Protein AF-A0A2A5M645-F1 (afdb_monomer_lite)

Foldseek 3Di:
DCCVPPNDPLSFFQKFWWQFPVRDIDIAHDPDPDDDPDDRVVSVVVVPVCVGTHTDDTDTDDDDDDPDDDDDDDDDPDPVVVVVVVVVVVVVVD

Radius of gyration: 19.16 Å; chains: 1; bounding box: 34×30×50 Å

pLDDT: mean 92.19, std 6.21, range [62.44, 98.25]

Sequence (94 aa):
MRAAKYGITKDYVMALRAVLPSGEIIRAGKRTIKDVAGYNLAGILIASEGSLAVLSELTLKLMPLPKFKKTAFAIFPSIKSAMNAVYKSLASGV

Secondary structure (DSSP, 8-state):
--HHHH--HHHHEEEEEEE-TTS-EEEEE-SSS---SS--HHHHHTTSTTSS-EEEEEEE---PPPS---------SSHHHHHHHHHHHHHTT-

Structure (mmCIF, N/CA/C/O backbone):
data_AF-A0A2A5M645-F1
#
_entry.id   AF-A0A2A5M645-F1
#
loop_
_atom_site.group_PDB
_atom_site.id
_atom_site.type_symbol
_atom_site.label_atom_id
_atom_site.label_alt_id
_atom_site.label_comp_id
_atom_site.label_asym_id
_atom_site.label_entity_id
_atom_site.label_seq_id
_atom_site.pdbx_PDB_ins_code
_atom_site.Cartn_x
_atom_site.Cartn_y
_atom_site.Cartn_z
_atom_site.occupancy
_atom_site.B_iso_or_equiv
_atom_site.auth_seq_id
_atom_site.auth_comp_id
_atom_site.auth_asym_id
_atom_site.auth_atom_id
_atom_site.pdbx_PDB_model_num
ATOM 1 N N . MET A 1 1 ? 5.687 -1.488 -16.441 1.00 62.44 1 MET A N 1
ATOM 2 C CA . MET A 1 1 ? 5.448 -1.747 -15.003 1.00 62.44 1 MET A CA 1
ATOM 3 C C . MET A 1 1 ? 4.916 -0.484 -14.342 1.00 62.44 1 MET A C 1
ATOM 5 O O . MET A 1 1 ? 5.580 0.537 -14.435 1.00 62.44 1 MET A O 1
ATOM 9 N N . ARG A 1 2 ? 3.734 -0.510 -13.708 1.00 79.31 2 ARG A N 1
ATOM 10 C CA . ARG A 1 2 ? 3.249 0.651 -12.932 1.00 79.31 2 ARG A CA 1
ATOM 11 C C . ARG A 1 2 ? 3.904 0.720 -11.549 1.00 79.31 2 ARG A C 1
ATOM 13 O O . ARG A 1 2 ? 4.339 1.794 -11.167 1.00 79.31 2 ARG A O 1
ATOM 20 N N . ALA A 1 3 ? 4.074 -0.422 -10.880 1.00 85.62 3 ALA A N 1
ATOM 21 C CA . ALA A 1 3 ? 4.697 -0.481 -9.558 1.00 85.62 3 ALA A CA 1
ATOM 22 C C . ALA A 1 3 ? 6.150 0.025 -9.543 1.00 85.62 3 ALA A C 1
ATOM 24 O O . ALA A 1 3 ? 6.522 0.781 -8.660 1.00 85.62 3 ALA A O 1
ATOM 25 N N . ALA A 1 4 ? 6.945 -0.295 -10.571 1.00 85.25 4 ALA A N 1
ATOM 26 C CA . ALA A 1 4 ? 8.327 0.185 -10.676 1.00 85.25 4 ALA A CA 1
ATOM 27 C C . ALA A 1 4 ? 8.440 1.720 -10.749 1.00 85.25 4 ALA A C 1
ATOM 29 O O . ALA A 1 4 ? 9.417 2.286 -10.279 1.00 85.25 4 ALA A O 1
ATOM 30 N N . LYS A 1 5 ? 7.443 2.395 -11.339 1.00 85.50 5 LYS A N 1
ATOM 31 C CA . LYS A 1 5 ? 7.435 3.857 -11.487 1.00 85.50 5 LYS A CA 1
ATOM 32 C C . LYS A 1 5 ? 6.703 4.571 -10.353 1.00 85.50 5 LYS A C 1
ATOM 34 O O . LYS A 1 5 ? 7.064 5.692 -10.012 1.00 85.50 5 LYS A O 1
ATOM 39 N N . TYR A 1 6 ? 5.638 3.966 -9.832 1.00 88.81 6 TYR A N 1
ATOM 40 C CA . TYR A 1 6 ? 4.690 4.642 -8.946 1.00 88.81 6 TYR A CA 1
ATOM 41 C C . TYR A 1 6 ? 4.571 4.026 -7.547 1.00 88.81 6 TYR A C 1
ATOM 43 O O . TYR A 1 6 ? 3.872 4.595 -6.715 1.00 88.81 6 TYR A O 1
ATOM 51 N N . GLY A 1 7 ? 5.255 2.915 -7.277 1.00 91.69 7 GLY A N 1
ATOM 52 C CA . GLY A 1 7 ? 5.193 2.214 -5.999 1.00 91.69 7 GLY A CA 1
ATOM 53 C C . GLY A 1 7 ? 4.087 1.160 -5.915 1.00 91.69 7 GLY A C 1
ATOM 54 O O . GLY A 1 7 ? 3.327 0.918 -6.861 1.00 91.69 7 GLY A O 1
ATOM 55 N N . ILE A 1 8 ? 4.026 0.501 -4.766 1.00 93.44 8 ILE A N 1
ATOM 56 C CA . ILE A 1 8 ? 3.038 -0.520 -4.399 1.00 93.44 8 ILE A CA 1
ATOM 57 C C . ILE A 1 8 ? 1.942 0.089 -3.520 1.00 93.44 8 ILE A C 1
ATOM 59 O O . ILE A 1 8 ? 2.073 1.214 -3.055 1.00 93.44 8 ILE A O 1
ATOM 63 N N . THR A 1 9 ? 0.868 -0.653 -3.234 1.00 92.75 9 THR A N 1
ATOM 64 C CA . THR A 1 9 ? -0.289 -0.172 -2.450 1.00 92.75 9 THR A CA 1
ATOM 65 C C . THR A 1 9 ? 0.100 0.572 -1.168 1.00 92.75 9 THR A C 1
ATOM 67 O O . THR A 1 9 ? -0.475 1.616 -0.869 1.00 92.75 9 THR A O 1
ATOM 70 N N . LYS A 1 10 ? 1.114 0.082 -0.443 1.00 92.06 10 LYS A N 1
ATOM 71 C CA . LYS A 1 10 ? 1.621 0.710 0.785 1.00 92.06 10 LYS A CA 1
ATOM 72 C C . LYS A 1 10 ? 2.098 2.150 0.576 1.00 92.06 10 LYS A C 1
ATOM 74 O O . LYS A 1 10 ? 1.881 2.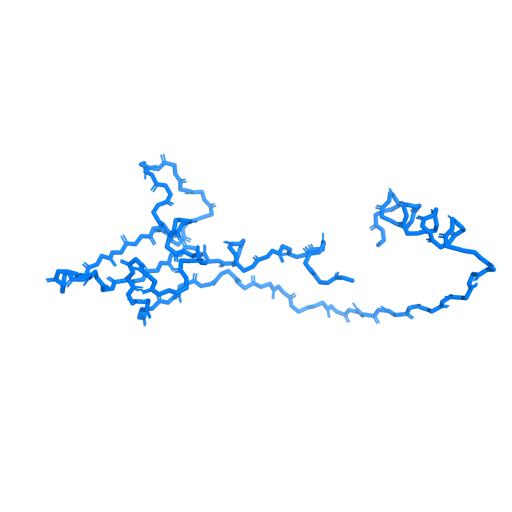976 1.452 1.00 92.06 10 LYS A O 1
ATOM 79 N N . ASP A 1 11 ? 2.671 2.461 -0.583 1.00 92.12 11 ASP A N 1
ATOM 80 C CA . ASP A 1 11 ? 3.198 3.794 -0.905 1.00 92.12 11 ASP A CA 1
ATOM 81 C C . ASP A 1 11 ? 2.085 4.827 -1.145 1.00 92.12 11 ASP A C 1
ATOM 83 O O . ASP A 1 11 ? 2.330 6.037 -1.133 1.00 92.12 11 ASP A O 1
ATOM 87 N N . TYR A 1 12 ? 0.850 4.359 -1.352 1.00 93.38 12 TYR A N 1
ATOM 88 C CA . TYR A 1 12 ? -0.322 5.209 -1.539 1.00 93.38 12 TYR A CA 1
ATOM 89 C C . TYR A 1 12 ? -1.102 5.442 -0.246 1.00 93.38 12 TYR A C 1
ATOM 91 O O . TYR A 1 12 ? -1.782 6.459 -0.143 1.00 93.38 12 TYR A O 1
ATOM 99 N N . VAL A 1 13 ? -1.045 4.539 0.734 1.00 94.56 13 VAL A N 1
ATOM 100 C CA . VAL A 1 13 ? -1.831 4.666 1.970 1.00 94.56 13 VAL A CA 1
ATOM 101 C C . VAL A 1 13 ? -1.125 5.607 2.944 1.00 94.56 13 VAL A C 1
ATOM 103 O O . VAL A 1 13 ? -0.065 5.290 3.472 1.00 94.56 13 VAL A O 1
ATOM 106 N N . MET A 1 14 ? -1.734 6.763 3.208 1.00 94.12 14 MET A N 1
ATOM 107 C CA . MET A 1 14 ? -1.205 7.769 4.140 1.00 94.12 14 MET A CA 1
ATOM 108 C C . MET A 1 14 ? -1.727 7.565 5.564 1.00 94.12 14 MET A C 1
ATOM 110 O O . M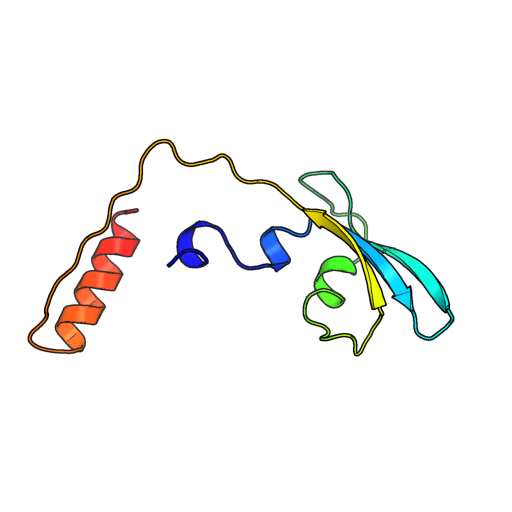ET A 1 14 ? -1.002 7.738 6.542 1.00 94.12 14 MET A O 1
ATOM 114 N N . ALA A 1 15 ? -3.005 7.208 5.678 1.00 95.31 15 ALA A N 1
ATOM 115 C CA . ALA A 1 15 ? -3.666 6.945 6.946 1.00 95.31 15 ALA A CA 1
ATOM 116 C C . ALA A 1 15 ? -4.821 5.962 6.752 1.00 95.31 15 ALA A C 1
ATOM 118 O O . ALA A 1 15 ? -5.359 5.837 5.648 1.00 95.31 15 ALA A O 1
ATOM 119 N N . LEU A 1 16 ? -5.227 5.297 7.827 1.00 96.75 16 LEU A N 1
ATOM 120 C CA . LEU A 1 16 ? -6.346 4.365 7.823 1.00 96.75 16 LEU A CA 1
ATOM 121 C C . LEU A 1 16 ? -7.137 4.399 9.132 1.00 96.75 16 LEU A C 1
ATOM 123 O O . LEU A 1 16 ? -6.622 4.811 10.177 1.00 96.75 16 LEU A O 1
ATOM 127 N N . ARG A 1 17 ? -8.390 3.943 9.060 1.00 97.94 17 ARG A N 1
ATOM 128 C CA . ARG A 1 17 ? -9.222 3.589 10.216 1.00 97.94 17 ARG A CA 1
ATOM 129 C C . ARG A 1 17 ? -9.405 2.079 10.233 1.00 97.94 17 ARG A C 1
ATOM 131 O O . ARG A 1 17 ? -9.845 1.510 9.231 1.00 97.94 17 ARG A O 1
ATOM 138 N N . ALA A 1 18 ? -9.104 1.446 11.359 1.00 97.94 18 ALA A N 1
ATOM 139 C CA . ALA A 1 18 ? -9.228 0.003 11.528 1.00 97.94 18 ALA A CA 1
ATOM 140 C C . ALA A 1 18 ? -10.077 -0.332 12.754 1.00 97.94 18 ALA A C 1
ATOM 142 O O . ALA A 1 18 ? -10.013 0.373 13.759 1.00 97.94 18 ALA A O 1
ATOM 143 N N . VAL A 1 19 ? -10.860 -1.402 12.651 1.00 98.25 19 VAL A N 1
ATOM 144 C CA . VAL A 1 19 ? -11.583 -2.018 13.766 1.00 98.25 19 VAL A CA 1
ATOM 145 C C . VAL A 1 19 ? -10.806 -3.262 14.179 1.00 98.25 19 VAL A C 1
ATOM 147 O O . VAL A 1 19 ? -10.625 -4.176 13.369 1.00 98.25 19 VAL A O 1
ATOM 150 N N . LEU A 1 20 ? -10.297 -3.264 15.408 1.00 97.38 20 LEU A N 1
ATOM 151 C CA . LEU A 1 20 ? -9.549 -4.381 15.979 1.00 97.38 20 LEU A CA 1
ATOM 152 C C . LEU A 1 20 ? -10.491 -5.538 16.358 1.00 97.38 20 LEU A C 1
ATOM 154 O O . LEU A 1 20 ? -11.692 -5.317 16.516 1.00 97.38 20 LEU A O 1
ATOM 158 N N . PRO A 1 21 ? -9.972 -6.762 16.581 1.00 96.62 21 PRO A N 1
ATOM 159 C CA . PRO A 1 21 ? -10.782 -7.889 17.055 1.00 96.62 21 PRO A CA 1
ATOM 160 C C . PRO A 1 21 ? -11.488 -7.627 18.393 1.00 96.62 21 PRO A C 1
ATOM 162 O O . PRO A 1 21 ? -12.534 -8.206 18.659 1.00 96.62 21 PRO A O 1
ATOM 165 N N . SER A 1 22 ? -10.942 -6.727 19.217 1.00 97.12 22 SER A N 1
ATOM 166 C CA . SER A 1 22 ? -11.573 -6.253 20.456 1.00 97.12 22 SER A CA 1
ATOM 167 C C . SER A 1 22 ? -12.812 -5.375 20.225 1.00 97.12 22 SER A C 1
ATOM 169 O O . SER A 1 22 ? -13.517 -5.061 21.178 1.00 97.12 22 SER A O 1
ATOM 171 N N . GLY A 1 23 ? -13.065 -4.936 18.989 1.00 96.81 23 GLY A N 1
ATOM 172 C CA . GLY A 1 23 ? -14.073 -3.931 18.645 1.00 96.81 23 GLY A CA 1
ATOM 173 C C . GLY A 1 23 ? -13.577 -2.486 18.761 1.00 96.81 23 GLY A C 1
ATOM 174 O O . GLY A 1 23 ? -14.283 -1.566 18.348 1.00 96.81 23 GLY A O 1
ATOM 175 N N . GLU A 1 24 ? -12.363 -2.262 19.274 1.00 98.00 24 GLU A N 1
ATOM 176 C CA . GLU A 1 24 ? -11.769 -0.927 19.358 1.00 98.00 24 GLU A CA 1
ATOM 177 C C . GLU A 1 24 ? -11.499 -0.352 17.961 1.00 98.00 24 GLU A C 1
ATOM 179 O O . GLU A 1 24 ? -10.996 -1.035 17.064 1.00 98.00 24 GLU A O 1
ATOM 184 N N . ILE A 1 25 ? -11.810 0.933 17.783 1.00 98.19 25 ILE A N 1
ATOM 185 C CA . ILE A 1 25 ? -11.538 1.662 16.546 1.00 98.19 25 ILE A CA 1
ATOM 186 C C . ILE A 1 25 ? -10.264 2.475 16.721 1.00 98.19 25 ILE A C 1
ATOM 188 O O . ILE A 1 25 ? -10.215 3.401 17.528 1.00 98.19 25 ILE A O 1
ATOM 192 N N . ILE A 1 26 ? -9.269 2.195 15.884 1.00 96.88 26 ILE A N 1
ATOM 193 C CA . ILE A 1 26 ? -8.009 2.937 15.864 1.00 96.88 26 ILE A CA 1
ATOM 194 C C . ILE A 1 26 ? -7.854 3.746 14.576 1.00 96.88 26 ILE A C 1
ATOM 196 O O . ILE A 1 26 ? -8.377 3.394 13.511 1.00 96.88 26 ILE A O 1
ATOM 200 N N . ARG A 1 27 ? -7.079 4.831 14.665 1.00 96.06 27 ARG A N 1
ATOM 201 C CA . ARG A 1 27 ? -6.573 5.581 13.510 1.00 96.06 27 ARG A CA 1
ATOM 202 C C . ARG A 1 27 ? -5.057 5.463 13.466 1.00 96.06 27 ARG A C 1
ATOM 204 O O . ARG A 1 27 ? -4.391 5.726 14.462 1.00 96.06 27 ARG A O 1
ATOM 211 N N . ALA A 1 28 ? -4.525 5.083 12.311 1.00 95.00 28 ALA A N 1
ATOM 212 C CA . ALA A 1 28 ? -3.092 4.922 12.103 1.00 95.00 28 ALA A CA 1
ATOM 213 C C . ALA A 1 28 ? -2.625 5.747 10.901 1.00 95.00 28 ALA A C 1
ATOM 215 O O . ALA A 1 28 ? -3.304 5.786 9.875 1.00 95.00 28 ALA A O 1
ATOM 216 N N . GLY A 1 29 ? -1.451 6.369 11.022 1.00 93.06 29 GLY A N 1
ATOM 217 C CA . GLY A 1 29 ? -0.898 7.284 10.022 1.00 93.06 29 GLY A CA 1
ATOM 218 C C . GLY A 1 29 ? -1.512 8.686 10.070 1.00 93.06 29 GLY A C 1
ATOM 219 O O . GLY A 1 29 ? -2.390 8.987 10.883 1.00 93.06 29 GLY A O 1
ATOM 220 N N . LYS A 1 30 ? -1.035 9.568 9.187 1.00 90.81 30 LYS A N 1
ATOM 221 C CA . LYS A 1 30 ? -1.440 10.980 9.118 1.00 90.81 30 LYS A CA 1
ATOM 222 C C . LYS A 1 30 ? -1.537 11.453 7.675 1.00 90.81 30 LYS A C 1
ATOM 224 O O . LYS A 1 30 ? -0.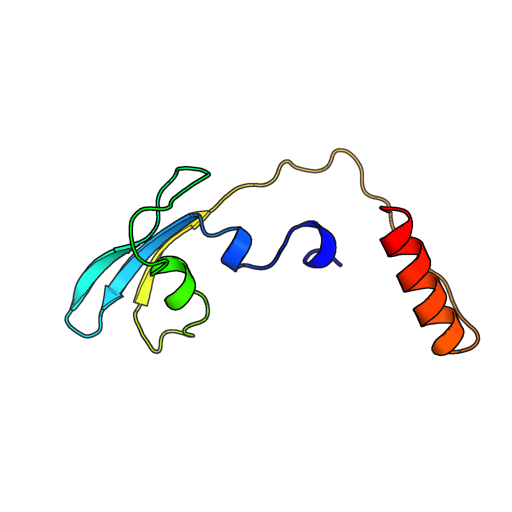946 10.892 6.763 1.00 90.81 30 LYS A O 1
ATOM 229 N N . ARG A 1 31 ? -2.250 12.565 7.471 1.00 88.44 31 ARG A N 1
ATOM 230 C CA . ARG A 1 31 ? -2.351 13.241 6.163 1.00 88.44 31 ARG A CA 1
ATOM 231 C C . ARG A 1 31 ? -1.076 14.000 5.770 1.00 88.44 31 ARG A C 1
ATOM 233 O O . ARG A 1 31 ? -1.041 14.619 4.711 1.00 88.44 31 ARG A O 1
ATOM 240 N N . THR A 1 32 ? -0.047 13.995 6.614 1.00 86.69 32 THR A N 1
ATOM 241 C CA . THR A 1 32 ? 1.228 14.662 6.352 1.00 86.69 32 THR A CA 1
ATOM 242 C C . THR A 1 32 ? 2.135 13.779 5.499 1.00 86.69 32 THR A C 1
ATOM 244 O O . THR A 1 32 ? 2.103 12.558 5.591 1.00 86.69 32 THR A O 1
ATOM 247 N N . ILE A 1 33 ? 2.977 14.400 4.668 1.00 78.19 33 ILE A N 1
ATOM 248 C CA . ILE A 1 33 ? 3.942 13.680 3.815 1.00 78.19 33 ILE A CA 1
ATOM 249 C C . ILE A 1 33 ? 4.976 12.923 4.660 1.00 78.19 33 ILE A C 1
ATOM 251 O O . ILE A 1 33 ? 5.456 11.866 4.264 1.00 78.19 33 ILE A O 1
ATOM 255 N N . LYS A 1 34 ? 5.316 13.470 5.828 1.00 82.75 34 LYS A N 1
ATOM 256 C CA . LYS A 1 34 ? 6.235 12.869 6.787 1.00 82.75 34 LYS A CA 1
ATOM 257 C C . LYS A 1 34 ? 5.486 12.626 8.089 1.00 82.75 34 LYS A C 1
ATOM 259 O O . LYS A 1 34 ? 4.901 13.555 8.649 1.00 82.75 34 LYS A O 1
ATOM 264 N N . ASP A 1 35 ? 5.533 11.390 8.562 1.00 84.19 35 ASP A N 1
ATOM 265 C CA . ASP A 1 35 ? 5.113 11.013 9.906 1.00 84.19 35 ASP A CA 1
ATOM 266 C C . ASP A 1 35 ? 6.230 10.184 10.534 1.00 84.19 35 ASP A C 1
ATOM 268 O O . ASP A 1 35 ? 6.655 9.171 9.985 1.00 84.19 35 ASP A O 1
ATOM 272 N N . VAL A 1 36 ? 6.764 10.685 11.643 1.00 87.06 36 VAL A N 1
ATOM 273 C CA . VAL A 1 36 ? 7.876 10.072 12.390 1.00 87.06 36 VAL A CA 1
ATOM 274 C C . VAL A 1 36 ? 7.503 9.836 13.852 1.00 87.06 36 VAL A C 1
ATOM 276 O O . VAL A 1 36 ? 8.354 9.489 14.665 1.00 87.06 36 VAL A O 1
ATOM 279 N N . ALA A 1 37 ? 6.238 10.064 14.208 1.00 86.12 37 ALA A N 1
ATOM 280 C CA . ALA A 1 37 ? 5.765 9.896 15.569 1.00 86.12 37 ALA A CA 1
ATOM 281 C C . ALA A 1 37 ? 5.320 8.445 15.790 1.00 86.12 37 ALA A C 1
ATOM 283 O O . ALA A 1 37 ? 4.241 8.051 15.353 1.00 86.12 37 ALA A O 1
ATOM 284 N N . GLY A 1 38 ? 6.139 7.673 16.505 1.00 88.19 38 GLY A N 1
ATOM 285 C CA . GLY A 1 38 ? 5.813 6.303 16.901 1.00 88.19 38 GLY A CA 1
ATOM 286 C C . GLY A 1 38 ? 5.960 5.271 15.779 1.00 88.19 38 GLY A C 1
ATOM 287 O O . GLY A 1 38 ? 6.684 5.472 14.803 1.00 88.19 38 GLY A O 1
ATOM 288 N N . TYR A 1 39 ? 5.303 4.124 15.954 1.00 92.19 39 TYR A N 1
ATOM 289 C CA . TYR A 1 39 ? 5.390 2.999 15.024 1.00 92.19 39 TYR A CA 1
ATOM 290 C C . TYR A 1 39 ? 4.512 3.193 13.788 1.00 92.19 39 TYR A C 1
ATOM 292 O O . TYR A 1 39 ? 3.405 3.728 13.856 1.00 92.19 39 TYR A O 1
ATOM 300 N N . ASN A 1 40 ? 4.963 2.650 12.655 1.00 92.19 40 ASN A N 1
ATOM 301 C CA . ASN A 1 40 ? 4.187 2.620 11.419 1.00 92.19 40 ASN A CA 1
ATOM 302 C C . ASN A 1 40 ? 3.095 1.530 11.463 1.00 92.19 40 ASN A C 1
ATOM 304 O O . ASN A 1 40 ? 3.151 0.545 10.725 1.00 92.19 40 ASN A O 1
ATOM 308 N N . LEU A 1 41 ? 2.098 1.713 12.334 1.00 94.50 41 LEU A N 1
ATOM 309 C CA . LEU A 1 41 ? 0.958 0.801 12.487 1.00 94.50 41 LEU A CA 1
ATOM 310 C C . LEU A 1 41 ? 0.156 0.661 11.189 1.00 94.50 41 LEU A C 1
ATOM 312 O O . LEU A 1 41 ? -0.267 -0.439 10.844 1.00 94.50 41 LEU A O 1
ATOM 316 N N . ALA A 1 42 ? 0.007 1.747 10.422 1.00 94.38 42 ALA A N 1
ATOM 317 C CA . ALA A 1 42 ? -0.634 1.691 9.110 1.00 94.38 42 ALA A CA 1
ATOM 318 C C . ALA A 1 42 ? 0.106 0.705 8.191 1.00 94.38 42 ALA A C 1
ATOM 320 O O . ALA A 1 42 ? -0.510 -0.162 7.583 1.00 94.38 42 ALA A O 1
ATOM 321 N N . GLY A 1 43 ? 1.438 0.775 8.167 1.00 93.56 43 GLY A N 1
ATOM 322 C CA . GLY A 1 43 ? 2.305 -0.114 7.402 1.00 93.56 43 GLY A CA 1
ATOM 323 C C . GLY A 1 43 ? 2.298 -1.583 7.828 1.00 93.56 43 GLY A C 1
ATOM 324 O O . GLY A 1 43 ? 2.713 -2.399 7.010 1.00 93.56 43 GLY A O 1
ATOM 325 N N . ILE A 1 44 ? 1.870 -1.899 9.056 1.00 94.50 44 ILE A N 1
ATOM 326 C CA . ILE A 1 44 ? 1.676 -3.273 9.559 1.00 94.50 44 ILE A CA 1
ATOM 327 C C . ILE A 1 44 ? 0.303 -3.806 9.139 1.00 94.50 44 ILE A C 1
ATOM 329 O O . ILE A 1 44 ? 0.171 -4.958 8.741 1.00 94.50 44 ILE A O 1
ATOM 333 N N . LEU A 1 45 ? -0.730 -2.966 9.231 1.00 96.31 45 LEU A N 1
ATOM 334 C CA . LEU A 1 45 ? -2.103 -3.358 8.915 1.00 96.31 45 LEU A CA 1
ATOM 335 C C . LEU A 1 45 ? -2.344 -3.481 7.405 1.00 96.31 45 LEU A C 1
ATOM 337 O O . LEU A 1 45 ? -3.161 -4.295 6.968 1.00 96.31 45 LEU A O 1
ATOM 341 N N . ILE A 1 46 ? -1.623 -2.705 6.594 1.00 95.88 46 ILE A N 1
ATOM 342 C CA . ILE A 1 46 ? -1.601 -2.869 5.138 1.00 95.88 46 ILE A CA 1
ATOM 343 C C . ILE A 1 46 ? -1.019 -4.244 4.801 1.00 95.88 46 ILE A C 1
ATOM 345 O O . ILE A 1 46 ? 0.046 -4.602 5.286 1.00 95.88 46 ILE A O 1
ATOM 349 N N . ALA A 1 47 ? -1.703 -4.975 3.918 1.00 93.62 47 ALA A N 1
ATOM 350 C CA . ALA A 1 47 ? -1.358 -6.346 3.533 1.00 93.62 47 ALA A CA 1
ATOM 351 C C . ALA A 1 47 ? -1.445 -7.382 4.672 1.00 93.62 47 ALA A C 1
ATOM 353 O O . ALA A 1 47 ? -0.967 -8.494 4.513 1.00 93.62 47 ALA A O 1
ATOM 354 N N . SER A 1 48 ? -2.129 -7.067 5.778 1.00 95.50 48 SER A N 1
ATOM 355 C CA . SER A 1 48 ? -2.489 -8.069 6.796 1.00 95.50 48 SER A CA 1
ATOM 356 C C . SER A 1 48 ? -3.564 -9.061 6.333 1.00 95.50 48 SER A C 1
ATOM 358 O O . SER A 1 48 ? -3.901 -9.984 7.068 1.00 95.50 48 SER A O 1
ATOM 360 N N . GLU A 1 49 ? -4.151 -8.847 5.150 1.00 95.38 49 GLU A N 1
ATOM 361 C CA . GLU A 1 49 ? -5.205 -9.696 4.571 1.00 95.38 49 GLU A CA 1
ATOM 362 C C . GLU A 1 49 ? -6.420 -9.888 5.499 1.00 95.38 49 GLU A C 1
ATOM 364 O O . GLU A 1 49 ? -7.131 -10.883 5.431 1.00 95.38 49 GLU A O 1
ATOM 369 N N . GLY A 1 50 ? -6.674 -8.917 6.384 1.00 94.25 50 GLY A N 1
ATOM 370 C CA . GLY A 1 50 ? -7.790 -8.955 7.333 1.00 94.25 50 GLY A CA 1
ATOM 371 C C . GLY A 1 50 ? -7.539 -9.810 8.577 1.00 94.25 50 GLY A C 1
ATOM 372 O O . GLY A 1 50 ? -8.415 -9.889 9.432 1.00 94.25 50 GLY A O 1
ATOM 373 N N . SER A 1 51 ? -6.349 -10.402 8.725 1.00 97.25 51 SER A N 1
ATOM 374 C CA . SER A 1 51 ? -5.997 -11.214 9.899 1.00 97.25 51 SER A CA 1
ATOM 375 C C . SER A 1 51 ? -5.830 -10.395 11.184 1.00 97.25 51 SER A C 1
ATOM 377 O O . SER A 1 51 ? -6.077 -10.904 12.273 1.00 97.25 51 SER A O 1
ATOM 379 N N . LEU A 1 52 ? -5.420 -9.125 11.069 1.00 97.06 52 LEU A N 1
ATOM 380 C CA . LEU A 1 52 ? -5.113 -8.269 12.222 1.00 97.06 52 LEU A CA 1
ATOM 381 C C . LEU A 1 52 ? -6.240 -7.296 12.582 1.00 97.06 52 LEU A C 1
ATOM 383 O O . LEU A 1 52 ? -6.378 -6.933 13.747 1.00 97.06 52 LEU A O 1
ATOM 387 N N . ALA A 1 53 ? -7.005 -6.828 11.594 1.00 97.50 53 ALA A N 1
ATOM 388 C CA . ALA A 1 53 ? -8.085 -5.862 11.779 1.00 97.50 53 ALA A CA 1
ATOM 389 C C . ALA A 1 53 ? -8.941 -5.728 10.511 1.00 97.50 53 ALA A C 1
ATOM 391 O O . ALA A 1 53 ? -8.479 -6.012 9.402 1.00 97.50 53 ALA A O 1
ATOM 392 N N . VAL A 1 54 ? -10.149 -5.179 10.658 1.00 97.81 54 VAL A N 1
ATOM 393 C CA . VAL A 1 54 ? -10.996 -4.771 9.527 1.00 97.81 54 VAL A CA 1
ATOM 394 C C . VAL A 1 54 ? -10.740 -3.300 9.199 1.00 97.81 54 VAL A C 1
ATOM 396 O O . VAL A 1 54 ? -10.987 -2.414 10.018 1.00 97.81 54 VAL A O 1
ATOM 399 N N . LEU A 1 55 ? -10.259 -3.013 7.987 1.00 97.44 55 LEU A N 1
ATOM 400 C CA . LEU A 1 55 ? -10.040 -1.641 7.516 1.00 97.44 55 LEU A CA 1
ATOM 401 C C . LEU A 1 55 ? -11.364 -1.033 7.039 1.00 97.44 55 LEU A C 1
ATOM 403 O O . LEU A 1 55 ? -12.032 -1.603 6.183 1.00 97.44 55 LEU A O 1
ATOM 407 N N . SER A 1 56 ? -11.736 0.130 7.576 1.00 97.00 56 SER A N 1
ATOM 408 C CA . SER A 1 56 ? -13.025 0.785 7.286 1.00 97.00 56 SER A CA 1
ATOM 409 C C . SER A 1 56 ? -12.900 2.136 6.581 1.00 97.00 56 SER A C 1
ATOM 411 O O . SER A 1 56 ? -13.827 2.545 5.890 1.00 97.00 56 SER A O 1
ATOM 413 N N . GLU A 1 57 ? -11.763 2.822 6.706 1.00 97.44 57 GLU A N 1
ATOM 414 C CA . GLU A 1 57 ? -11.462 4.047 5.955 1.00 97.44 57 GLU A CA 1
ATOM 415 C C . GLU A 1 57 ? -9.997 4.024 5.512 1.00 97.44 57 GLU A C 1
ATOM 417 O O . GLU A 1 57 ? -9.125 3.590 6.268 1.00 97.44 57 GLU A O 1
ATOM 422 N N . LEU A 1 58 ? -9.716 4.548 4.317 1.00 96.75 58 LEU A N 1
ATOM 423 C CA . LEU A 1 58 ? -8.364 4.735 3.794 1.00 96.75 58 LEU A CA 1
ATOM 424 C C . LEU A 1 58 ? -8.199 6.167 3.287 1.00 96.75 58 LEU A C 1
ATOM 426 O O . LEU A 1 58 ? -9.013 6.662 2.512 1.00 96.75 58 LEU A O 1
ATOM 430 N N . THR A 1 59 ? -7.111 6.819 3.688 1.00 95.69 59 THR A N 1
ATOM 431 C CA . THR A 1 59 ? -6.647 8.063 3.070 1.00 95.69 59 THR A CA 1
ATOM 432 C C . THR A 1 59 ? -5.523 7.738 2.103 1.00 95.69 59 THR A C 1
ATOM 434 O O . THR A 1 59 ? -4.471 7.249 2.520 1.00 95.69 59 THR A O 1
ATOM 437 N N . LEU A 1 60 ? -5.738 8.032 0.822 1.00 95.12 60 LEU A N 1
ATOM 438 C CA . LEU A 1 60 ? -4.796 7.713 -0.243 1.00 95.12 60 LEU A CA 1
ATOM 439 C C . LEU A 1 60 ? -4.127 8.969 -0.805 1.00 95.12 60 LEU A C 1
ATOM 441 O O . LEU A 1 60 ? -4.780 9.982 -1.061 1.00 95.12 60 LEU A O 1
ATOM 445 N N . LYS A 1 61 ? -2.823 8.871 -1.059 1.00 92.75 61 LYS A N 1
ATOM 446 C CA . LYS A 1 61 ? -2.075 9.825 -1.870 1.00 92.75 61 LYS A CA 1
ATOM 447 C C . LYS A 1 61 ? -2.503 9.668 -3.326 1.00 92.75 61 LYS A C 1
ATOM 449 O O . LYS A 1 61 ? -2.392 8.588 -3.900 1.00 92.75 61 LYS A O 1
ATOM 454 N N . LEU A 1 62 ? -2.951 10.757 -3.940 1.00 92.19 62 LEU A N 1
ATOM 455 C CA . LEU A 1 62 ? -3.270 10.777 -5.364 1.00 92.19 62 LEU A CA 1
ATOM 456 C C . LEU A 1 62 ? -2.036 11.139 -6.191 1.00 92.19 62 LEU A C 1
ATOM 458 O O . LEU A 1 62 ? -1.181 11.916 -5.763 1.00 92.19 62 LEU A O 1
ATOM 462 N N . MET A 1 63 ? -1.968 10.579 -7.396 1.00 91.00 63 MET A N 1
ATOM 463 C CA . MET A 1 63 ? -0.947 10.908 -8.385 1.00 91.00 63 MET A CA 1
ATOM 464 C C . MET A 1 63 ? -1.567 11.754 -9.497 1.00 91.00 63 MET A C 1
ATOM 466 O O . MET A 1 63 ? -2.696 11.476 -9.908 1.00 91.00 63 MET A O 1
ATOM 470 N N . PRO A 1 64 ? -0.845 12.759 -10.017 1.00 92.38 64 PRO A N 1
ATOM 471 C CA . PRO A 1 64 ? -1.326 13.536 -11.147 1.00 92.38 64 PRO A CA 1
ATOM 472 C C . PRO A 1 64 ? -1.495 12.641 -12.380 1.00 92.38 64 PRO A C 1
ATOM 474 O O . PRO A 1 64 ? -0.692 11.737 -12.631 1.00 92.38 64 PRO A O 1
ATOM 477 N N . LEU A 1 65 ? -2.528 12.922 -13.174 1.00 93.00 65 LEU A N 1
ATOM 478 C CA . LEU A 1 65 ? -2.750 12.238 -14.443 1.00 93.00 65 LEU A CA 1
ATOM 479 C C . LEU A 1 65 ? -1.610 12.597 -15.422 1.00 93.00 65 LEU A C 1
ATOM 481 O O . LEU A 1 65 ? -1.360 13.784 -15.652 1.00 93.00 65 LEU A O 1
ATOM 485 N N . PRO A 1 66 ? -0.896 11.616 -16.007 1.00 90.69 66 PRO A N 1
ATOM 486 C CA . PRO A 1 66 ? 0.178 11.908 -16.947 1.00 90.69 66 PRO A CA 1
ATOM 487 C C . PRO A 1 66 ? -0.385 12.513 -18.238 1.00 90.69 66 PRO A C 1
ATOM 489 O O . PRO A 1 66 ? -1.287 11.945 -18.847 1.00 90.69 66 PRO A O 1
ATOM 492 N N . LYS A 1 67 ? 0.197 13.630 -18.692 1.00 94.81 67 LYS A N 1
ATOM 493 C CA . LYS A 1 67 ? -0.203 14.309 -19.941 1.00 94.81 67 LYS A CA 1
ATOM 494 C C . LYS A 1 67 ? 0.023 13.452 -21.192 1.00 94.81 67 LYS A C 1
ATOM 496 O O . LYS A 1 67 ? -0.694 13.595 -22.172 1.00 94.81 67 LYS A O 1
ATOM 501 N N . PHE A 1 68 ? 1.020 12.565 -21.154 1.00 92.38 68 PHE A N 1
ATOM 502 C CA . PHE A 1 68 ? 1.405 11.715 -22.276 1.00 92.38 68 PHE A CA 1
ATOM 503 C C . PHE A 1 68 ? 1.726 10.298 -21.802 1.00 92.38 68 PHE A C 1
ATOM 505 O O . PHE A 1 68 ? 2.300 10.098 -20.728 1.00 92.38 68 PHE A O 1
ATOM 512 N N . LYS A 1 69 ? 1.405 9.309 -22.638 1.00 89.44 69 LYS A N 1
ATOM 513 C CA . LYS A 1 69 ? 1.745 7.898 -22.435 1.00 89.44 69 LYS A CA 1
ATOM 514 C C . LYS A 1 69 ? 2.262 7.326 -23.754 1.00 89.44 69 LYS A C 1
ATOM 516 O O . LYS A 1 69 ? 1.623 7.499 -24.784 1.00 89.44 69 LYS A O 1
ATOM 521 N N . LYS A 1 70 ? 3.402 6.635 -23.713 1.00 89.31 70 LYS A N 1
ATOM 522 C CA . LYS A 1 70 ? 3.961 5.880 -24.844 1.00 89.31 70 LYS A CA 1
ATOM 523 C C . LYS A 1 70 ? 4.065 4.403 -24.469 1.00 89.31 70 LYS A C 1
ATOM 525 O O . LYS A 1 70 ? 4.133 4.057 -23.290 1.00 89.31 70 LYS A O 1
ATOM 530 N N . THR A 1 71 ? 4.018 3.520 -25.455 1.00 90.75 71 THR A N 1
ATOM 531 C CA . THR A 1 71 ? 4.178 2.072 -25.272 1.00 90.75 71 THR A CA 1
ATOM 532 C C . THR A 1 71 ? 5.043 1.552 -26.409 1.00 90.75 71 THR A C 1
ATOM 534 O O . THR A 1 71 ? 4.866 1.975 -27.546 1.00 90.75 71 THR A O 1
ATOM 537 N N . ALA A 1 72 ? 6.001 0.690 -26.084 1.00 89.00 72 ALA A N 1
ATOM 538 C CA . ALA A 1 72 ? 6.924 0.086 -27.035 1.00 89.00 72 ALA A CA 1
ATOM 539 C C . ALA A 1 72 ? 6.880 -1.437 -26.883 1.00 89.00 72 ALA A C 1
ATOM 541 O O . ALA A 1 72 ? 6.627 -1.949 -25.791 1.00 89.00 72 ALA A O 1
ATOM 542 N N . PHE A 1 73 ? 7.132 -2.138 -27.983 1.00 93.69 73 PHE A N 1
ATOM 543 C CA . PHE A 1 73 ? 7.192 -3.591 -28.049 1.00 93.69 73 PHE A CA 1
ATOM 544 C C . PHE A 1 73 ? 8.468 -3.999 -28.785 1.00 93.69 73 PHE A C 1
ATOM 546 O O . PHE A 1 73 ? 8.843 -3.357 -29.764 1.00 93.69 73 PHE A O 1
ATOM 553 N N . ALA A 1 74 ? 9.141 -5.042 -28.303 1.00 92.62 74 ALA A N 1
ATOM 554 C CA . ALA A 1 74 ? 10.376 -5.547 -28.887 1.00 92.62 74 ALA A CA 1
ATOM 555 C C . ALA A 1 74 ? 10.434 -7.072 -28.757 1.00 92.62 74 ALA A C 1
ATOM 557 O O . ALA A 1 74 ? 10.020 -7.630 -27.740 1.00 92.62 74 ALA A O 1
ATOM 558 N N . ILE A 1 75 ? 10.972 -7.725 -29.786 1.00 96.12 75 ILE A N 1
ATOM 559 C CA . ILE A 1 75 ? 11.203 -9.170 -29.827 1.00 96.12 75 ILE A CA 1
ATOM 560 C C . ILE A 1 75 ? 12.705 -9.399 -29.706 1.00 96.12 75 ILE A C 1
ATOM 562 O O . ILE A 1 75 ? 13.497 -8.718 -30.356 1.00 96.12 75 ILE A O 1
ATOM 566 N N . PHE A 1 76 ? 13.096 -10.361 -28.876 1.00 96.50 76 PHE A N 1
ATOM 567 C CA . PHE A 1 76 ? 14.493 -10.684 -28.625 1.00 96.50 76 PHE A CA 1
ATOM 568 C C . PHE A 1 76 ? 14.766 -12.154 -28.953 1.00 96.50 76 PHE A C 1
ATOM 570 O O . PHE A 1 76 ? 13.937 -13.002 -28.629 1.00 96.50 76 PHE A O 1
ATOM 577 N N . PRO A 1 77 ? 15.936 -12.480 -29.528 1.00 96.12 77 PRO A N 1
ATOM 578 C CA . PRO A 1 77 ? 16.289 -13.855 -29.880 1.00 96.12 77 PRO A CA 1
ATOM 579 C C . PRO A 1 77 ? 16.624 -14.727 -28.657 1.00 96.12 77 PRO A C 1
ATOM 581 O O . PRO A 1 77 ? 16.736 -15.940 -28.778 1.00 96.12 77 PRO A O 1
ATOM 584 N N . SER A 1 78 ? 16.817 -14.130 -27.474 1.00 97.75 78 SER A N 1
ATOM 585 C CA . SER A 1 78 ? 17.093 -14.854 -26.228 1.00 97.75 78 SER A CA 1
ATOM 586 C C . SER A 1 78 ? 16.603 -14.102 -24.986 1.00 97.75 78 SER A C 1
ATOM 588 O O . SER A 1 78 ? 16.508 -12.867 -24.975 1.00 97.75 78 SER A O 1
ATOM 590 N N . ILE A 1 79 ? 16.395 -14.839 -23.891 1.00 96.75 79 ILE A N 1
ATOM 591 C CA . ILE A 1 79 ? 16.060 -14.276 -22.571 1.00 96.75 79 ILE A CA 1
ATOM 592 C C . ILE A 1 79 ? 17.160 -13.316 -22.091 1.00 96.75 79 ILE A C 1
ATOM 594 O O . ILE A 1 79 ? 16.863 -12.235 -21.586 1.00 96.75 79 ILE A O 1
ATOM 598 N N . LYS A 1 80 ? 18.437 -13.657 -22.313 1.00 97.38 80 LYS A N 1
ATOM 599 C CA . LYS A 1 80 ? 19.578 -12.816 -21.916 1.00 97.38 80 LYS A CA 1
ATOM 600 C C . LYS A 1 80 ? 19.550 -11.453 -22.613 1.00 97.38 80 LYS A C 1
ATOM 602 O O . LYS A 1 80 ? 19.749 -10.429 -21.961 1.00 97.38 80 LYS A O 1
ATOM 607 N N . SER A 1 81 ? 19.255 -11.421 -23.917 1.00 96.38 81 SER A N 1
ATOM 608 C CA . SER A 1 81 ? 19.101 -10.157 -24.654 1.00 96.38 81 SER A CA 1
ATOM 609 C C . SER A 1 81 ? 17.907 -9.334 -24.162 1.00 96.38 81 SER A C 1
ATOM 611 O O . SER A 1 81 ? 18.046 -8.121 -24.008 1.00 96.38 81 SER A O 1
ATOM 613 N N . ALA A 1 82 ? 16.780 -9.980 -23.840 1.00 95.38 82 ALA A N 1
ATOM 614 C CA . ALA A 1 82 ? 15.610 -9.296 -23.290 1.00 95.38 82 ALA A CA 1
ATOM 615 C C . ALA A 1 82 ? 15.910 -8.665 -21.919 1.00 95.38 82 ALA A C 1
ATOM 617 O O . ALA A 1 82 ? 15.584 -7.502 -21.681 1.00 95.38 82 ALA A O 1
ATOM 618 N N . MET A 1 83 ? 16.598 -9.391 -21.033 1.00 95.00 83 MET A N 1
ATOM 619 C CA . MET A 1 83 ? 16.958 -8.888 -19.703 1.00 95.00 83 MET A CA 1
ATOM 620 C C . MET A 1 83 ? 17.938 -7.718 -19.751 1.00 95.00 83 MET A C 1
ATOM 622 O O . MET A 1 83 ? 17.735 -6.721 -19.057 1.00 95.00 83 MET A O 1
ATOM 626 N N . ASN A 1 84 ? 18.940 -7.780 -20.630 1.00 95.56 84 ASN A N 1
ATOM 627 C CA . ASN A 1 84 ? 19.848 -6.655 -20.849 1.00 95.56 84 ASN A CA 1
ATOM 628 C C . ASN A 1 84 ? 19.115 -5.402 -21.352 1.00 95.56 84 ASN A C 1
ATOM 630 O O . ASN A 1 84 ? 19.463 -4.292 -20.950 1.00 95.56 84 ASN A O 1
ATOM 634 N N . ALA A 1 85 ? 18.106 -5.557 -22.214 1.00 93.56 85 ALA A N 1
ATOM 635 C CA . ALA A 1 85 ? 17.308 -4.431 -22.693 1.00 93.56 85 ALA A CA 1
ATOM 636 C C . ALA A 1 85 ? 16.473 -3.796 -21.569 1.00 93.56 85 ALA A C 1
ATOM 638 O O . ALA A 1 85 ? 16.451 -2.571 -21.447 1.00 93.56 85 ALA A O 1
ATOM 639 N N . VAL A 1 86 ? 15.854 -4.611 -20.706 1.00 91.25 86 VAL A N 1
ATOM 640 C CA . VAL A 1 86 ? 15.120 -4.129 -19.522 1.00 91.25 86 VAL A CA 1
ATOM 641 C C . VAL A 1 86 ? 16.044 -3.348 -18.586 1.00 91.25 86 VAL A C 1
ATOM 643 O O . VAL A 1 86 ? 15.709 -2.228 -18.201 1.00 91.25 86 VAL A O 1
ATOM 646 N N . TYR A 1 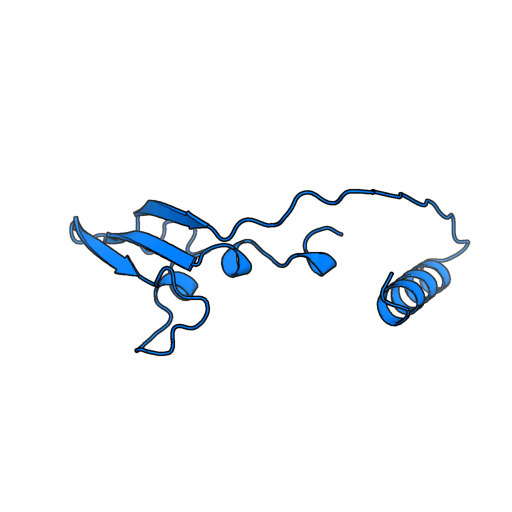87 ? 17.223 -3.894 -18.273 1.00 91.50 87 TYR A N 1
ATOM 647 C CA . TYR A 1 87 ? 18.202 -3.233 -17.407 1.00 91.50 87 TYR A CA 1
ATOM 648 C C . TYR A 1 87 ? 18.649 -1.878 -17.970 1.00 91.50 87 TYR A C 1
ATOM 650 O O . TYR A 1 87 ? 18.619 -0.873 -17.263 1.00 91.50 87 TYR A O 1
ATOM 658 N N . LYS A 1 88 ? 18.999 -1.826 -19.263 1.00 92.44 88 LYS A N 1
ATOM 659 C CA . LYS A 1 88 ? 19.386 -0.575 -19.932 1.00 92.44 88 LYS A CA 1
ATOM 660 C C . LYS A 1 88 ? 18.252 0.454 -19.940 1.00 92.44 88 LYS A C 1
ATOM 662 O O . LYS A 1 88 ? 18.517 1.627 -19.698 1.00 92.44 88 LYS A O 1
ATOM 667 N N . SER A 1 89 ? 17.009 0.026 -20.175 1.00 89.19 89 SER A N 1
ATOM 668 C CA . SER A 1 89 ? 15.842 0.919 -20.151 1.00 89.19 89 SER A CA 1
ATOM 669 C C . SER A 1 89 ? 15.651 1.547 -18.769 1.00 89.19 89 SER A C 1
ATOM 671 O O . SER A 1 89 ? 15.582 2.769 -18.664 1.00 89.19 89 SER A O 1
ATOM 673 N N . LEU A 1 90 ? 15.652 0.730 -17.710 1.00 87.31 90 LEU A N 1
ATOM 674 C CA . LEU A 1 90 ? 15.545 1.203 -16.324 1.00 87.31 90 LEU A CA 1
ATOM 675 C C . LEU A 1 90 ? 16.694 2.153 -15.955 1.00 87.31 90 LEU A C 1
ATOM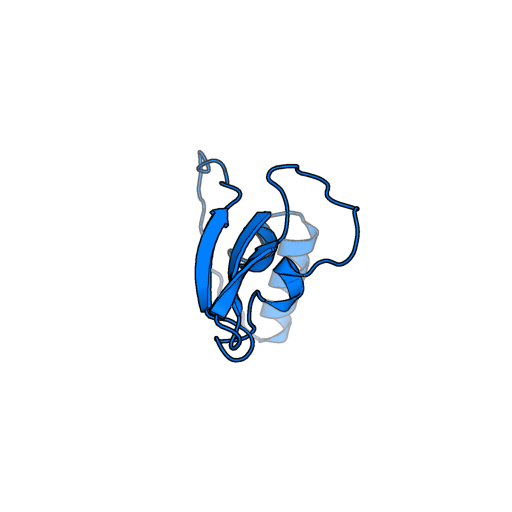 677 O O . LEU A 1 90 ? 16.446 3.217 -15.394 1.00 87.31 90 LEU A O 1
ATOM 681 N N . ALA A 1 91 ? 17.936 1.809 -16.315 1.00 89.06 91 ALA A N 1
ATOM 682 C CA . ALA A 1 91 ? 19.112 2.638 -16.037 1.00 89.06 91 ALA A CA 1
ATOM 683 C C . ALA A 1 91 ? 19.085 3.987 -16.775 1.00 89.06 91 ALA A C 1
ATOM 685 O O . ALA A 1 91 ? 19.610 4.974 -16.269 1.00 89.06 91 ALA A O 1
ATOM 686 N N . SER A 1 92 ? 18.455 4.049 -17.951 1.00 87.81 92 SER A N 1
ATOM 687 C CA . SER A 1 92 ? 18.292 5.297 -18.706 1.00 87.8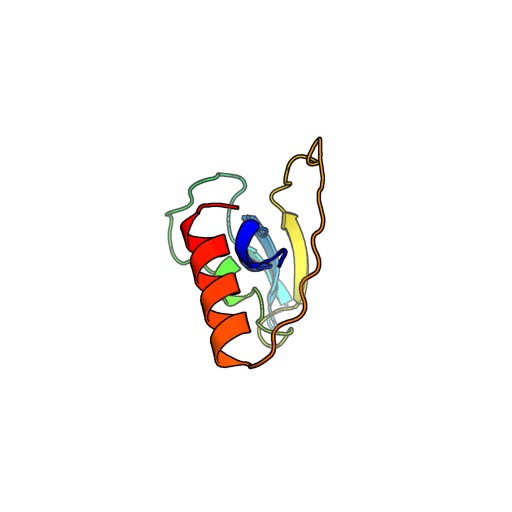1 92 SER A CA 1
ATOM 688 C C . SER A 1 92 ? 17.217 6.239 -18.145 1.00 87.81 92 SER A C 1
ATOM 690 O O . SER A 1 92 ? 17.089 7.363 -18.624 1.00 87.81 92 SER A O 1
ATOM 692 N N . GLY A 1 93 ? 16.448 5.805 -17.138 1.00 76.44 93 GLY A N 1
ATOM 693 C CA . GLY A 1 93 ? 15.379 6.601 -16.524 1.00 76.44 93 GLY A CA 1
ATOM 694 C C . GLY A 1 93 ? 14.095 6.698 -17.359 1.00 76.44 93 GLY A C 1
ATOM 695 O O . GLY A 1 93 ? 13.265 7.573 -17.098 1.00 76.44 93 GLY A O 1
ATOM 696 N N . VAL A 1 94 ? 13.937 5.814 -18.353 1.00 64.62 94 VAL A N 1
ATOM 697 C CA . VAL A 1 94 ? 12.745 5.693 -19.214 1.00 64.62 94 VAL A CA 1
ATOM 698 C C . VAL A 1 94 ? 11.724 4.732 -18.612 1.00 64.62 94 VAL A C 1
ATOM 700 O O . VAL A 1 94 ? 12.111 3.593 -18.265 1.00 64.62 94 VAL A O 1
#